Protein AF-A0A352XS82-F1 (afdb_monomer)

Radius of gyration: 20.28 Å; Cα contacts (8 Å, |Δi|>4): 33; chains: 1; bounding box: 33×37×57 Å

Solvent-accessible surface area (backbone atoms only — not comparable to full-atom values): 4338 Å² total; per-residue (Å²): 134,85,82,74,77,70,74,87,48,70,67,56,55,50,63,76,69,53,57,65,68,58,50,64,75,65,62,71,94,80,87,83,60,67,37,40,69,40,92,64,67,101,72,47,46,69,53,93,51,72,64,76,78,75,54,74,67,59,54,72,68,65,126

Secondary structure (DSSP, 8-state):
---------HHHHHHHTS-HHHHHHH-------TT-EE-SSTT-EE-SSPP-PPPHHHHHH--

Sequence (63 aa):
MGNIAQPTDPRLQQVLNFPLVSGIFGRRSRRFGFGMSIPTGPLAYTSQHEPLPLCDLERALLV

pLDDT: mean 86.29, std 11.83, range [43.81, 95.56]

Foldseek 3Di:
DDDPPDPPPVVVVCVVPDDPVCCVVVDDDDDDAFQDADCDDPPGDGHPGHGDDDDPVRVVPPD

Structure (mmCIF, N/CA/C/O backbone):
data_AF-A0A352XS82-F1
#
_entry.id   AF-A0A352XS82-F1
#
loop_
_atom_site.group_PDB
_atom_site.id
_atom_site.type_symbol
_atom_site.label_atom_id
_atom_site.label_alt_id
_atom_site.label_comp_id
_atom_site.label_asym_id
_atom_site.label_entity_id
_atom_site.label_seq_id
_atom_site.pdbx_PDB_ins_code
_atom_site.Cartn_x
_atom_site.Cartn_y
_atom_site.Cartn_z
_atom_site.occupancy
_atom_site.B_iso_or_equiv
_atom_site.auth_seq_id
_atom_site.auth_comp_id
_atom_site.auth_asym_id
_atom_site.auth_atom_id
_atom_site.pdbx_PDB_model_num
ATOM 1 N N . MET A 1 1 ? -4.742 13.534 39.386 1.00 43.81 1 MET A N 1
ATOM 2 C CA . MET A 1 1 ? -4.537 12.918 38.058 1.00 43.81 1 MET A CA 1
ATOM 3 C C . MET A 1 1 ? -4.769 13.975 36.994 1.00 43.81 1 MET A C 1
ATOM 5 O O . MET A 1 1 ? -5.848 14.550 36.974 1.00 43.81 1 MET A O 1
ATOM 9 N N . GLY A 1 2 ? -3.749 14.293 36.193 1.00 47.09 2 GLY A N 1
ATOM 10 C CA . GLY A 1 2 ? -3.811 15.359 35.191 1.00 47.09 2 GLY A CA 1
ATOM 11 C C . GLY A 1 2 ? -4.811 15.044 34.081 1.00 47.09 2 GLY A C 1
ATOM 12 O O . GLY A 1 2 ? -4.775 13.967 33.492 1.00 47.09 2 GLY A O 1
ATOM 13 N N . ASN A 1 3 ? -5.706 15.993 33.824 1.00 61.44 3 ASN A N 1
ATOM 14 C CA . ASN A 1 3 ? -6.637 15.959 32.710 1.00 61.44 3 ASN A CA 1
ATOM 15 C C . ASN A 1 3 ? -5.838 16.198 31.421 1.00 61.44 3 ASN A C 1
ATOM 17 O O . ASN A 1 3 ? -5.479 17.335 31.113 1.00 61.44 3 ASN A O 1
ATOM 21 N N . ILE A 1 4 ? -5.497 15.125 30.706 1.00 61.03 4 ILE A N 1
ATOM 22 C CA . ILE A 1 4 ? -4.968 15.237 29.348 1.00 61.03 4 ILE A CA 1
ATOM 23 C C . IL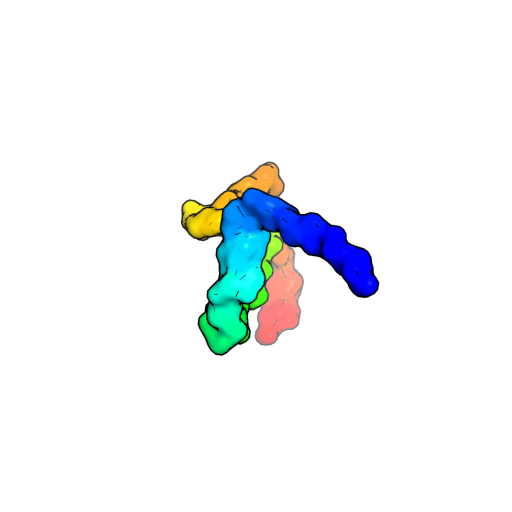E A 1 4 ? -6.104 15.754 28.472 1.00 61.03 4 ILE A C 1
ATOM 25 O O . ILE A 1 4 ? -7.001 14.991 28.112 1.00 61.03 4 ILE A O 1
ATOM 29 N N . ALA A 1 5 ? -6.088 17.059 28.184 1.00 62.09 5 ALA A N 1
ATOM 30 C CA . ALA A 1 5 ? -6.981 17.675 27.214 1.00 62.09 5 ALA A CA 1
ATOM 31 C C . ALA A 1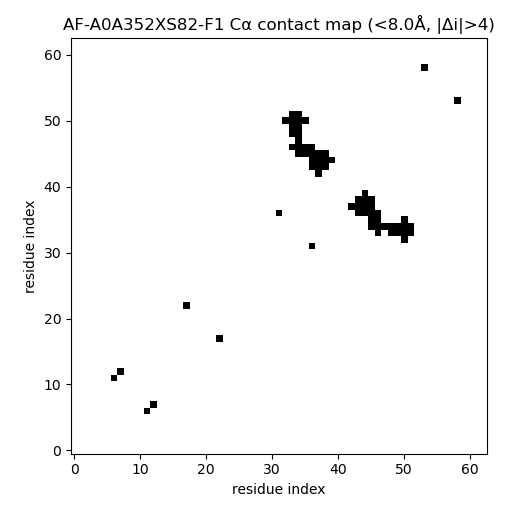 5 ? -6.988 16.792 25.961 1.00 62.09 5 ALA A C 1
ATOM 33 O O . ALA A 1 5 ? -5.976 16.665 25.269 1.00 62.09 5 ALA A O 1
ATOM 34 N N . GLN A 1 6 ? -8.102 16.088 25.752 1.00 62.94 6 GLN A N 1
ATOM 35 C CA . GLN A 1 6 ? -8.251 15.203 24.611 1.00 62.94 6 GLN A CA 1
ATOM 36 C C . GLN A 1 6 ? -8.166 16.082 23.367 1.00 62.94 6 GLN A C 1
ATOM 38 O O . GLN A 1 6 ? -8.827 17.123 23.335 1.00 62.94 6 GLN A O 1
ATOM 43 N N . PRO A 1 7 ? -7.362 15.721 22.359 1.00 58.62 7 PRO A N 1
ATOM 44 C CA . PRO A 1 7 ? -7.283 16.529 21.158 1.00 58.62 7 PRO A CA 1
ATOM 45 C C . PRO A 1 7 ? -8.680 16.586 20.534 1.00 58.62 7 PRO A C 1
ATOM 47 O O . PRO A 1 7 ? -9.246 15.554 20.176 1.00 58.62 7 PRO A O 1
ATOM 50 N N . THR A 1 8 ? -9.253 17.786 20.425 1.00 73.00 8 THR A N 1
ATOM 51 C CA . THR A 1 8 ? -10.604 18.026 19.882 1.00 73.00 8 THR A CA 1
ATOM 52 C C . THR A 1 8 ? -10.658 17.851 18.360 1.00 73.00 8 THR A C 1
ATOM 54 O O . THR A 1 8 ? -11.582 18.340 17.716 1.00 73.00 8 THR A O 1
ATOM 57 N N . ASP A 1 9 ? -9.660 17.197 17.756 1.00 85.56 9 ASP A N 1
ATOM 58 C CA . ASP A 1 9 ? -9.692 16.895 16.333 1.00 85.56 9 ASP A CA 1
ATOM 59 C C . ASP A 1 9 ? -10.715 15.768 16.105 1.00 85.56 9 ASP A C 1
ATOM 61 O O . ASP A 1 9 ? -10.502 14.636 16.564 1.00 85.56 9 ASP A O 1
ATOM 65 N N . PRO A 1 10 ? -11.824 16.033 15.392 1.00 85.56 10 PRO A N 1
ATOM 66 C CA . PRO A 1 10 ? -12.830 15.015 15.106 1.00 85.56 10 PRO A CA 1
ATOM 67 C C . PRO A 1 10 ? -12.249 13.800 14.365 1.00 85.56 10 PRO A C 1
ATOM 69 O O . PRO A 1 10 ? -12.760 12.690 14.517 1.00 85.56 10 PRO A O 1
ATOM 72 N N . ARG A 1 11 ? -11.152 13.962 13.615 1.00 85.75 11 ARG A N 1
ATOM 73 C CA . ARG A 1 11 ? -10.457 12.862 12.928 1.00 85.75 11 ARG A CA 1
ATOM 74 C C . ARG A 1 11 ? -9.762 11.934 13.917 1.00 85.75 11 ARG A C 1
ATOM 76 O O . ARG A 1 11 ? -9.768 10.722 13.720 1.00 85.75 11 ARG A O 1
ATOM 83 N N . LEU A 1 12 ? -9.200 12.474 15.001 1.00 86.25 12 LEU A N 1
ATOM 84 C CA . LEU A 1 12 ? -8.568 11.651 16.031 1.00 86.25 12 LEU A CA 1
ATOM 85 C C . LEU A 1 12 ? -9.609 10.802 16.766 1.00 86.25 12 LEU A C 1
ATOM 87 O O . LEU A 1 12 ? -9.381 9.615 16.989 1.00 86.25 12 LEU A O 1
ATOM 91 N N . GLN A 1 13 ? -10.776 11.373 17.079 1.00 88.81 13 GLN A N 1
ATOM 92 C CA . GLN A 1 13 ? -11.865 10.607 17.690 1.00 88.81 13 GLN A CA 1
ATOM 93 C C . GLN A 1 13 ? -12.345 9.458 16.792 1.00 88.81 13 GLN A C 1
ATOM 95 O O . GLN A 1 13 ? -12.641 8.374 17.289 1.00 88.81 13 GLN A O 1
ATOM 100 N N . GLN A 1 14 ? -12.378 9.651 15.472 1.00 87.75 14 GLN A N 1
ATOM 101 C CA . GLN A 1 14 ? -12.715 8.579 14.529 1.00 87.75 14 GLN A CA 1
ATOM 102 C C . GLN A 1 14 ? -11.700 7.430 14.556 1.00 87.75 14 GLN A C 1
ATOM 104 O O . GLN A 1 14 ? -12.104 6.270 14.506 1.00 87.75 14 GLN A O 1
ATOM 109 N N . VAL A 1 15 ? -10.403 7.732 14.675 1.00 85.94 15 VAL A N 1
ATOM 110 C CA . VAL A 1 15 ? -9.349 6.709 14.794 1.00 85.94 15 VAL A CA 1
ATOM 111 C C . VAL A 1 15 ? -9.512 5.901 16.082 1.00 85.94 15 VAL A C 1
ATOM 113 O O . VAL A 1 15 ? -9.415 4.677 16.045 1.00 85.94 15 VAL A O 1
ATOM 116 N N . LEU A 1 16 ? -9.804 6.563 17.205 1.00 88.00 16 LEU A N 1
ATOM 117 C CA . LEU A 1 16 ? -9.997 5.900 18.501 1.00 88.00 16 LEU A CA 1
ATOM 118 C C . LEU A 1 16 ? -11.252 5.013 18.541 1.00 88.00 16 LEU A C 1
ATOM 120 O O . LEU A 1 16 ? -11.264 4.005 19.240 1.00 88.00 16 LEU A O 1
ATOM 124 N N . ASN A 1 17 ? -12.284 5.363 17.768 1.00 91.00 17 ASN A N 1
ATOM 125 C CA . ASN A 1 17 ? -13.542 4.616 17.685 1.00 91.00 17 ASN A CA 1
ATOM 126 C C . ASN A 1 17 ? 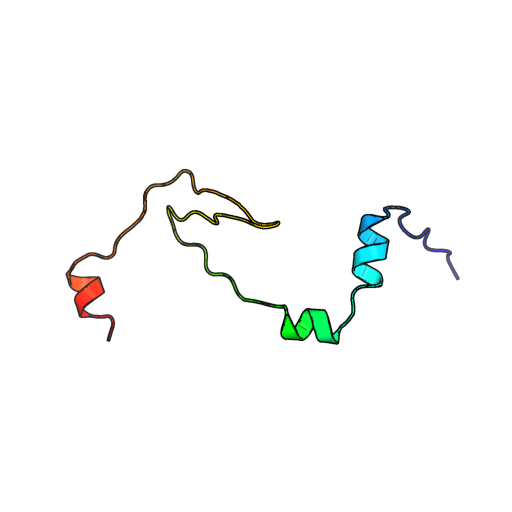-13.558 3.550 16.574 1.00 91.00 17 ASN A C 1
ATOM 128 O O . ASN A 1 17 ? -14.582 2.899 16.352 1.00 91.00 17 ASN A O 1
ATOM 132 N N . PHE A 1 18 ? -12.457 3.369 15.842 1.00 90.50 18 PHE A N 1
ATOM 133 C CA . PHE A 1 18 ? -12.405 2.427 14.731 1.00 90.50 18 PHE A CA 1
ATOM 134 C C . PHE A 1 18 ? -12.388 0.963 15.228 1.00 90.50 18 PHE A C 1
ATOM 136 O O . PHE A 1 18 ? -11.528 0.606 16.039 1.00 90.50 18 PHE A O 1
ATOM 143 N N . PRO A 1 19 ? -13.291 0.076 14.752 1.00 93.44 19 PRO A N 1
ATOM 144 C CA . PRO A 1 19 ? -13.374 -1.293 15.261 1.00 93.44 19 PRO A CA 1
ATOM 145 C C . PRO A 1 19 ? -12.109 -2.118 14.988 1.00 93.44 19 PRO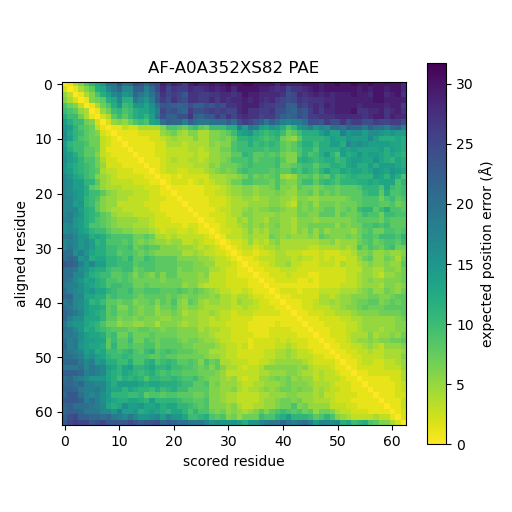 A C 1
ATOM 147 O O . PRO A 1 19 ? -11.689 -2.280 13.841 1.00 93.44 19 PRO A O 1
ATOM 150 N N . LEU A 1 20 ? -11.553 -2.727 16.041 1.00 90.94 20 LEU A N 1
ATOM 151 C CA . LEU A 1 20 ? -10.319 -3.521 15.972 1.00 90.94 20 LEU A CA 1
ATOM 152 C C . LEU A 1 20 ? -10.390 -4.649 14.933 1.00 90.94 20 LEU A C 1
ATOM 154 O O . LEU A 1 20 ? -9.475 -4.810 14.129 1.00 90.94 20 LEU A O 1
ATOM 158 N N . VAL A 1 21 ? -11.485 -5.414 14.931 1.00 94.56 21 VAL A N 1
ATOM 159 C CA . VAL A 1 21 ? -11.688 -6.538 14.004 1.00 94.56 21 VAL A CA 1
ATOM 160 C C . VAL A 1 21 ? -11.660 -6.050 12.552 1.00 94.56 21 VAL A C 1
ATOM 162 O O . VAL A 1 21 ? -10.945 -6.616 11.724 1.00 94.56 21 VAL A O 1
ATOM 165 N N . SER A 1 22 ? -12.346 -4.942 12.260 1.00 92.12 22 SER A N 1
ATOM 166 C CA . SER A 1 22 ? -12.325 -4.301 10.941 1.00 92.12 22 SER A CA 1
ATOM 167 C C . SER A 1 22 ? -10.921 -3.838 10.551 1.00 92.12 22 SER A C 1
ATOM 169 O O . SER A 1 22 ? -10.526 -3.986 9.397 1.00 92.12 22 SER A O 1
ATOM 171 N N . GLY A 1 23 ? -10.137 -3.328 11.503 1.00 91.44 23 GLY A N 1
ATOM 172 C CA . GLY A 1 23 ? -8.752 -2.927 11.259 1.00 91.44 23 GLY A CA 1
ATOM 173 C C . GLY A 1 23 ? -7.811 -4.081 10.966 1.00 91.44 23 GLY A C 1
ATOM 174 O O . GLY A 1 23 ? -7.008 -3.989 10.040 1.00 91.44 23 GLY A O 1
ATOM 175 N N . ILE A 1 24 ? -7.932 -5.184 11.701 1.00 92.75 24 ILE A N 1
ATOM 176 C CA . ILE A 1 24 ? -7.104 -6.373 11.484 1.00 92.75 24 ILE A CA 1
ATOM 177 C C . ILE A 1 24 ? -7.398 -6.976 10.107 1.00 92.75 24 ILE A C 1
ATOM 179 O O . ILE A 1 24 ? -6.466 -7.186 9.329 1.00 92.75 24 ILE A O 1
ATOM 183 N N . PHE A 1 25 ? -8.674 -7.202 9.779 1.00 94.44 25 PHE A N 1
ATOM 184 C CA . PHE A 1 25 ? -9.061 -7.814 8.503 1.00 94.44 25 PHE A CA 1
ATOM 185 C C . PHE A 1 25 ? -8.926 -6.866 7.303 1.00 94.44 25 PHE A C 1
ATOM 187 O O . PHE A 1 25 ? -8.674 -7.317 6.186 1.00 94.44 25 PHE A O 1
ATOM 194 N N . GLY A 1 26 ? -9.059 -5.555 7.513 1.00 89.44 26 GLY A N 1
ATOM 195 C CA . GLY A 1 26 ? -8.906 -4.544 6.467 1.00 89.44 26 GLY A CA 1
ATOM 196 C C . GLY A 1 26 ? -7.452 -4.177 6.155 1.00 89.44 26 GLY A C 1
ATOM 197 O O . GLY A 1 26 ? -7.182 -3.583 5.108 1.00 89.44 26 GLY A O 1
ATOM 198 N N . ARG A 1 27 ? -6.496 -4.518 7.029 1.00 90.00 27 ARG A N 1
ATOM 199 C CA . ARG A 1 27 ? -5.087 -4.157 6.838 1.00 90.00 27 ARG A CA 1
ATOM 200 C C . ARG A 1 27 ? -4.492 -4.912 5.653 1.00 90.00 27 ARG A C 1
ATOM 202 O O . ARG A 1 27 ? -4.431 -6.138 5.631 1.00 90.00 27 ARG A O 1
ATOM 209 N N . ARG A 1 28 ? -3.967 -4.167 4.681 1.00 84.88 28 ARG A N 1
ATOM 210 C CA . ARG A 1 28 ? -3.255 -4.717 3.522 1.00 84.88 28 ARG A CA 1
ATOM 211 C C . ARG A 1 28 ? -1.873 -4.093 3.436 1.00 84.88 28 ARG A C 1
ATOM 213 O O . ARG A 1 28 ? -1.756 -2.874 3.345 1.00 84.88 28 ARG A O 1
ATOM 220 N N . SER A 1 29 ? -0.835 -4.926 3.411 1.00 84.06 29 SER A N 1
ATOM 221 C CA . SER A 1 29 ? 0.498 -4.477 3.009 1.00 84.06 29 SER A CA 1
ATOM 222 C C . SER A 1 29 ? 0.458 -4.159 1.520 1.00 84.06 29 SER A C 1
ATOM 224 O O . SER A 1 29 ? 0.342 -5.057 0.686 1.00 84.06 29 SER A O 1
ATOM 226 N N . ARG A 1 30 ? 0.494 -2.871 1.183 1.00 82.06 30 ARG A N 1
ATOM 227 C CA . ARG A 1 30 ? 0.548 -2.404 -0.202 1.00 82.06 30 ARG A CA 1
ATOM 228 C C . ARG A 1 30 ? 2.004 -2.202 -0.597 1.00 82.06 30 ARG A C 1
ATOM 230 O O . ARG A 1 30 ? 2.737 -1.503 0.091 1.00 82.06 30 ARG A O 1
ATOM 237 N N . ARG A 1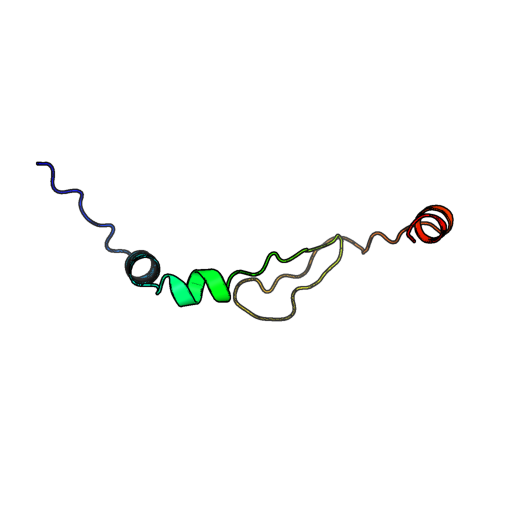 31 ? 2.411 -2.831 -1.698 1.00 86.56 31 ARG A N 1
ATOM 238 C CA . ARG A 1 31 ? 3.711 -2.606 -2.335 1.00 86.56 31 ARG A CA 1
ATOM 239 C C . ARG A 1 31 ? 3.504 -1.573 -3.437 1.00 86.56 31 ARG A C 1
ATOM 241 O O . ARG A 1 31 ? 2.642 -1.770 -4.287 1.00 86.56 31 ARG A O 1
ATOM 248 N N . PHE A 1 32 ? 4.257 -0.483 -3.385 1.00 90.31 32 PHE A N 1
ATOM 249 C CA . PHE A 1 32 ? 4.249 0.572 -4.392 1.00 90.31 32 PHE A CA 1
ATOM 250 C C . PHE A 1 32 ? 5.655 0.671 -4.974 1.00 90.31 32 PHE A C 1
ATOM 252 O O . PHE A 1 32 ? 6.603 0.981 -4.258 1.00 90.31 32 PHE A O 1
ATOM 259 N N . GLY A 1 33 ? 5.791 0.292 -6.238 1.00 88.69 33 GLY A N 1
ATOM 260 C CA . GLY A 1 33 ? 7.068 0.235 -6.938 1.00 88.69 33 GLY A CA 1
ATOM 261 C C . GLY A 1 33 ? 7.373 1.535 -7.664 1.00 88.69 33 GLY A C 1
ATOM 262 O O . GLY A 1 33 ? 6.520 2.415 -7.796 1.00 88.69 33 GLY A O 1
ATOM 263 N N . PHE A 1 34 ? 8.605 1.637 -8.149 1.00 91.12 34 PHE A N 1
ATOM 264 C CA . PHE A 1 34 ? 9.066 2.786 -8.917 1.00 91.12 34 PHE A CA 1
ATOM 265 C C . PHE A 1 34 ? 8.204 2.965 -10.175 1.00 91.12 34 PHE A C 1
ATOM 267 O O . PHE A 1 34 ? 7.909 1.989 -10.865 1.00 91.12 34 PHE A O 1
ATOM 274 N N . GLY A 1 35 ? 7.732 4.188 -10.420 1.00 93.88 35 GLY A N 1
ATOM 275 C CA . GLY A 1 35 ? 6.859 4.507 -11.552 1.00 93.88 35 GLY A CA 1
ATOM 276 C C . GLY A 1 35 ? 5.434 3.951 -11.506 1.00 93.88 35 GLY A C 1
ATOM 277 O O . GLY A 1 35 ? 4.724 4.022 -12.505 1.00 93.88 35 GLY A O 1
ATOM 278 N N . MET A 1 36 ? 4.973 3.412 -10.371 1.00 94.25 36 MET A N 1
ATOM 279 C CA . MET A 1 36 ? 3.583 2.967 -10.241 1.00 94.25 36 MET A CA 1
ATOM 280 C C . MET A 1 36 ? 2.590 4.129 -10.066 1.00 94.25 36 MET A C 1
ATOM 282 O O . MET A 1 36 ? 2.939 5.244 -9.670 1.00 94.25 36 MET A O 1
ATOM 286 N N . SER A 1 37 ? 1.307 3.818 -10.276 1.00 94.06 37 SER A N 1
ATOM 287 C CA . SER A 1 37 ? 0.175 4.660 -9.887 1.00 94.06 37 SER A CA 1
ATOM 288 C C . SER A 1 37 ? -0.831 3.863 -9.052 1.00 94.06 37 SER A C 1
ATOM 290 O O . SER A 1 37 ? -1.141 2.709 -9.355 1.00 94.06 37 SER A O 1
ATOM 292 N N . ILE A 1 38 ? -1.328 4.478 -7.980 1.00 92.44 38 ILE A N 1
ATOM 293 C CA . ILE A 1 38 ? -2.462 4.014 -7.182 1.00 92.44 38 ILE A CA 1
ATOM 294 C C . ILE A 1 38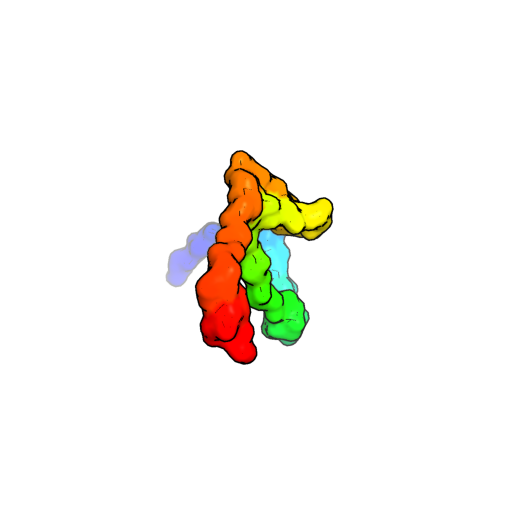 ? -3.688 4.776 -7.695 1.00 92.44 38 ILE A C 1
ATOM 296 O O . ILE A 1 38 ? -3.808 5.972 -7.420 1.00 92.44 38 ILE A O 1
ATOM 300 N N . PRO A 1 39 ? -4.608 4.111 -8.414 1.00 90.38 39 PRO A N 1
ATOM 301 C CA . PRO A 1 39 ? -5.638 4.803 -9.183 1.00 90.38 39 PRO A CA 1
ATOM 302 C C . PRO A 1 39 ? -6.707 5.469 -8.312 1.00 90.38 39 PRO A 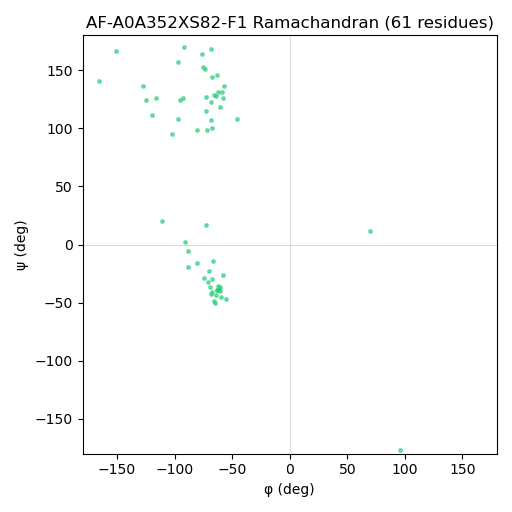C 1
ATOM 304 O O . PRO A 1 39 ? -7.265 6.488 -8.706 1.00 90.38 39 PRO A O 1
ATOM 307 N N . THR A 1 40 ? -7.032 4.902 -7.145 1.00 91.25 40 THR A N 1
ATOM 308 C CA . THR A 1 40 ? -8.139 5.383 -6.306 1.00 91.25 40 THR A CA 1
ATOM 309 C C . THR A 1 40 ? -7.924 5.129 -4.813 1.00 91.25 40 THR A C 1
ATOM 311 O O . THR A 1 40 ? -7.074 4.339 -4.382 1.00 91.25 40 THR A O 1
ATOM 314 N N . GLY A 1 41 ? -8.756 5.796 -4.010 1.00 88.38 41 GLY A N 1
ATOM 315 C CA . GLY A 1 41 ? -8.812 5.654 -2.560 1.00 88.38 41 GLY A CA 1
ATOM 316 C C . GLY A 1 41 ? -7.983 6.703 -1.816 1.00 88.38 41 GLY A C 1
ATOM 317 O O . GLY A 1 41 ? -7.382 7.581 -2.427 1.00 88.38 41 GLY A O 1
ATOM 318 N N . PRO A 1 42 ? -7.922 6.613 -0.479 1.00 85.94 42 PRO A N 1
ATOM 319 C CA . PRO A 1 42 ? -7.260 7.619 0.357 1.00 85.94 42 PRO A CA 1
ATOM 320 C C . PRO A 1 42 ? -5.739 7.693 0.155 1.00 85.94 42 PRO A C 1
ATOM 322 O O . PRO A 1 42 ? -5.108 8.642 0.598 1.00 85.94 42 PRO A O 1
ATOM 325 N N . LEU A 1 43 ? -5.153 6.691 -0.505 1.00 88.06 43 LEU A N 1
ATOM 326 C CA . LEU A 1 43 ? -3.734 6.634 -0.860 1.00 88.06 43 LEU A CA 1
ATOM 327 C C . LEU A 1 43 ? -3.521 6.774 -2.376 1.00 88.06 43 LEU A C 1
ATOM 329 O O . LEU A 1 43 ? -2.505 6.309 -2.883 1.00 88.06 43 LEU A O 1
ATOM 333 N N . ALA A 1 44 ? -4.497 7.321 -3.112 1.00 92.69 44 ALA A N 1
ATOM 334 C CA . ALA A 1 44 ? -4.347 7.575 -4.540 1.00 92.69 44 ALA A CA 1
ATOM 335 C C . ALA A 1 44 ? -3.143 8.493 -4.782 1.00 92.69 44 ALA A C 1
ATOM 337 O O . ALA A 1 44 ? -3.025 9.553 -4.167 1.00 92.69 44 ALA A O 1
ATOM 338 N N . TYR A 1 45 ? -2.230 8.054 -5.642 1.00 93.31 45 TYR A N 1
ATOM 339 C CA . TYR A 1 45 ? -0.956 8.721 -5.881 1.00 93.31 45 TYR A CA 1
ATOM 340 C C . TYR A 1 45 ? -0.301 8.173 -7.149 1.00 93.31 45 TYR A C 1
ATOM 342 O O . TYR A 1 45 ? -0.305 6.965 -7.373 1.00 93.31 45 TYR A O 1
ATOM 350 N N . THR A 1 46 ? 0.316 9.047 -7.940 1.00 94.69 46 THR A N 1
ATOM 351 C CA . THR A 1 46 ? 1.089 8.674 -9.130 1.00 94.69 46 THR A CA 1
ATOM 352 C C . THR A 1 46 ? 2.543 9.070 -8.924 1.00 94.69 46 THR A C 1
ATOM 354 O O . THR A 1 46 ? 2.829 10.223 -8.600 1.00 94.69 46 THR A O 1
ATOM 357 N N . SER A 1 47 ? 3.456 8.110 -9.090 1.00 94.69 47 SER A N 1
ATOM 358 C CA . SER A 1 47 ? 4.895 8.361 -9.007 1.00 94.69 47 SER A CA 1
ATOM 359 C C . SER A 1 47 ? 5.345 9.327 -10.106 1.00 94.69 47 SER A C 1
ATOM 361 O O . SER A 1 47 ? 4.821 9.300 -11.215 1.00 94.69 47 SER A O 1
ATOM 363 N N . GLN A 1 48 ? 6.337 10.161 -9.799 1.00 94.88 48 GLN A N 1
ATOM 364 C CA . GLN A 1 48 ? 6.967 11.066 -10.770 1.00 94.88 48 GLN A CA 1
ATOM 365 C C . GLN A 1 48 ? 8.138 10.417 -11.521 1.00 94.88 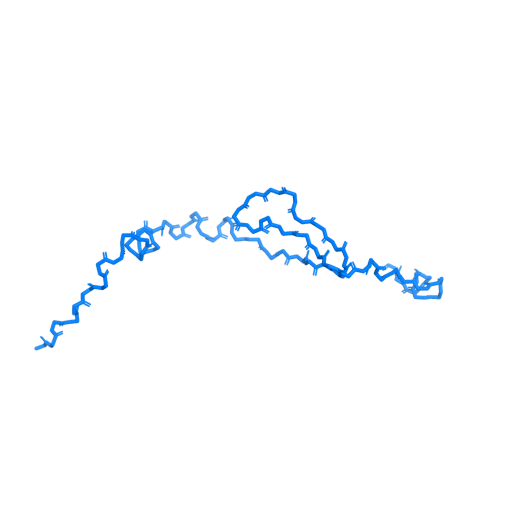48 GLN A C 1
ATOM 367 O O . GLN A 1 48 ? 8.723 11.040 -12.401 1.00 94.88 48 GLN A O 1
ATOM 372 N N . HIS A 1 49 ? 8.515 9.196 -11.148 1.00 93.75 49 HIS A N 1
ATOM 373 C CA . HIS A 1 49 ? 9.627 8.486 -11.762 1.00 93.75 49 HIS A CA 1
ATOM 374 C C . HIS A 1 49 ? 9.142 7.515 -12.835 1.00 93.75 49 HIS A C 1
ATOM 376 O O . HIS A 1 49 ? 8.003 7.058 -12.793 1.00 93.75 49 HIS A O 1
ATOM 382 N N . GLU A 1 50 ? 10.015 7.159 -13.773 1.00 93.31 50 GLU A N 1
ATOM 383 C CA . GLU A 1 50 ? 9.714 6.104 -14.739 1.00 93.31 50 GLU A CA 1
ATOM 384 C C . GLU A 1 50 ? 9.765 4.713 -14.085 1.00 93.31 50 GLU A C 1
ATOM 386 O O . GLU A 1 50 ? 10.513 4.513 -13.122 1.00 93.31 50 GLU A O 1
ATOM 391 N N . PRO A 1 51 ? 8.987 3.731 -14.579 1.00 93.00 51 PRO A N 1
ATOM 392 C CA . PRO A 1 51 ? 9.106 2.349 -14.134 1.00 93.00 51 PRO A CA 1
ATOM 393 C C . PRO A 1 51 ? 10.525 1.820 -14.345 1.00 93.00 51 PRO A C 1
ATOM 395 O O . PRO A 1 51 ? 11.103 2.008 -15.411 1.00 93.00 51 PRO A O 1
ATOM 398 N N . LEU A 1 52 ? 11.061 1.117 -13.346 1.00 91.38 52 LEU A N 1
ATOM 399 C CA . LEU A 1 52 ? 12.370 0.472 -13.437 1.00 91.38 52 LEU A CA 1
ATOM 400 C C . LEU A 1 52 ? 12.182 -1.034 -13.688 1.00 91.38 52 LEU A C 1
ATOM 402 O O . LEU A 1 52 ? 11.930 -1.775 -12.732 1.00 91.38 52 LEU A O 1
ATOM 406 N N . PRO A 1 53 ? 12.225 -1.501 -14.952 1.00 89.44 53 PRO A N 1
ATOM 407 C CA . PRO A 1 53 ? 12.081 -2.913 -15.261 1.00 89.44 53 PRO A CA 1
ATOM 408 C C . PRO A 1 53 ? 13.360 -3.676 -14.919 1.00 89.44 53 PRO A C 1
ATOM 410 O O . PRO A 1 53 ? 14.466 -3.146 -14.984 1.00 89.44 53 PRO A O 1
ATOM 413 N N . LEU A 1 54 ? 13.193 -4.958 -14.621 1.00 91.94 54 LEU A N 1
ATOM 414 C CA . LEU A 1 54 ? 14.310 -5.882 -14.480 1.00 91.94 54 LEU A CA 1
ATOM 415 C C . LEU A 1 54 ? 14.988 -6.113 -15.833 1.00 91.94 54 LEU A C 1
ATOM 417 O O . LEU A 1 54 ? 14.309 -6.218 -16.861 1.00 91.94 54 LEU A O 1
ATOM 421 N N . CYS A 1 55 ? 16.306 -6.270 -15.842 1.00 94.44 55 CYS A N 1
ATOM 422 C CA . CYS A 1 55 ? 17.019 -6.737 -17.028 1.00 94.44 55 CYS A CA 1
ATOM 423 C C . CYS A 1 55 ? 16.682 -8.208 -17.331 1.00 94.44 55 CYS A C 1
ATOM 425 O O . CYS A 1 55 ? 16.061 -8.908 -16.526 1.00 94.44 55 CYS A O 1
ATOM 427 N N . ASP A 1 56 ? 17.072 -8.687 -18.512 1.00 94.56 56 ASP A N 1
ATOM 428 C CA . ASP A 1 56 ? 16.735 -10.047 -18.950 1.00 94.56 56 ASP A CA 1
ATOM 429 C C . ASP A 1 56 ? 17.347 -11.118 -18.037 1.00 94.56 56 ASP A C 1
ATOM 431 O O . ASP A 1 56 ? 16.694 -12.115 -17.731 1.00 94.56 56 ASP A O 1
ATOM 435 N N . LEU A 1 57 ? 18.560 -10.877 -17.527 1.00 95.38 57 LEU A N 1
ATOM 436 C CA . LEU A 1 57 ? 19.219 -11.770 -16.572 1.00 95.38 57 LEU A CA 1
ATOM 437 C C . LEU A 1 57 ? 18.471 -11.834 -15.232 1.00 95.38 57 LEU A C 1
ATOM 439 O O . LEU A 1 57 ? 18.205 -12.922 -14.733 1.00 95.38 57 LEU A O 1
ATOM 443 N N . GLU A 1 58 ? 18.108 -10.687 -14.653 1.00 95.56 58 GLU A N 1
ATOM 444 C CA . GLU A 1 58 ? 17.339 -10.626 -13.399 1.00 95.56 58 GLU A CA 1
ATOM 445 C C . GLU A 1 58 ? 15.979 -11.317 -13.543 1.00 95.56 58 GLU A C 1
ATOM 447 O O . GLU A 1 58 ? 15.554 -12.044 -12.646 1.00 95.56 58 GLU A O 1
ATOM 452 N N . ARG A 1 59 ? 15.318 -11.141 -14.696 1.00 93.19 59 ARG A N 1
ATOM 453 C CA . ARG A 1 59 ? 14.079 -11.857 -15.024 1.00 93.19 59 ARG A CA 1
ATOM 454 C C . ARG A 1 59 ? 14.283 -13.366 -15.115 1.00 93.19 59 ARG A C 1
ATOM 456 O O . ARG A 1 59 ? 13.419 -14.095 -14.648 1.00 93.19 59 ARG A O 1
ATOM 463 N N . ALA A 1 60 ? 15.399 -13.830 -15.675 1.00 93.00 60 ALA A N 1
ATOM 464 C CA . ALA A 1 60 ? 15.705 -15.256 -15.778 1.00 93.00 60 ALA A CA 1
ATOM 465 C C . ALA A 1 60 ? 16.026 -15.920 -14.422 1.00 93.00 60 ALA A C 1
ATOM 467 O O . ALA A 1 60 ? 15.890 -17.135 -14.300 1.00 93.00 60 ALA A O 1
ATOM 468 N N . LEU A 1 61 ? 16.450 -15.147 -13.414 1.00 94.44 61 LEU A N 1
ATOM 469 C CA . LEU A 1 61 ? 16.794 -15.648 -12.074 1.00 94.44 61 LEU A CA 1
ATOM 470 C C . LEU A 1 61 ? 15.606 -15.706 -11.099 1.00 94.44 61 LEU A C 1
ATOM 472 O O . LEU A 1 61 ? 15.686 -16.408 -10.090 1.00 94.44 61 LEU A O 1
ATOM 476 N N . LEU A 1 62 ? 14.519 -14.979 -11.367 1.00 86.38 62 LEU A N 1
ATOM 477 C CA . LEU A 1 62 ? 13.282 -15.056 -10.587 1.00 86.38 62 LEU A CA 1
ATOM 478 C C . LEU A 1 62 ? 12.470 -16.286 -11.029 1.00 86.38 62 LEU A C 1
ATOM 480 O O . LEU A 1 62 ? 11.767 -16.228 -12.035 1.00 86.38 62 LEU A O 1
ATOM 484 N N . VAL A 1 63 ? 12.582 -17.387 -10.276 1.00 65.56 63 VAL A N 1
ATOM 485 C CA . VAL A 1 63 ? 11.724 -18.587 -10.391 1.00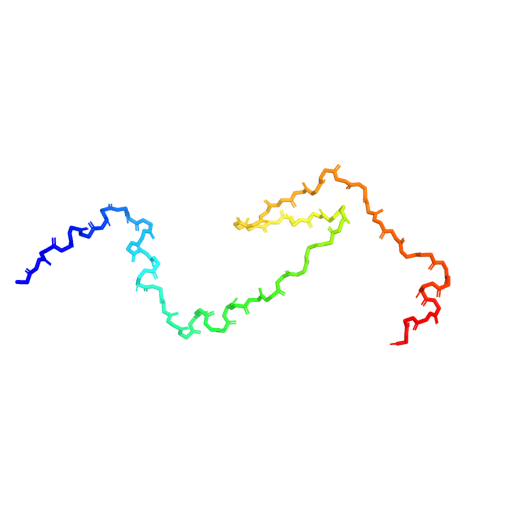 65.56 63 VAL A CA 1
ATOM 486 C C . VAL A 1 63 ? 10.488 -18.449 -9.510 1.00 65.56 63 VAL A C 1
ATOM 488 O O . VAL A 1 63 ? 10.645 -18.004 -8.348 1.00 65.56 63 VAL A O 1
#

Mean predicted aligned error: 9.02 Å